Protein AF-A0A6M3GUK1-F1 (afdb_monomer_lite)

Sequence (119 aa):
MPFGQVPVLEIDGKKMHQSTAICRYLAKQYGLLGKDDWENLEIDAAVDTIHDLRTKIASYAYESHAEAKEAKYEPLVKETIPYYLERLDAQVKRNGGYLVGGKLTWADLVFVALLDYLN

Foldseek 3Di:
DVPPDDDWDADPNDIDHDPVVVLVVVLVVVVQADPDPVLNVQLVVLQVLLVVLVVLLCVLVPDPDPVVNVVSPCCNVPPRVCVSVVVQVVCCVVLCNDNTDVDHHSSRVSNVVCPVVSD

Organism: NCBI:txid51522

Secondary structure (DSSP, 8-state):
-GGG-S-EEEETTEEEE-HHHHHHHHHHHTT-S-SSHHHHHHHHHHHHHHHHHHHHHHHHHT--SHHHHHHHHHHIIIIIHHHHHHHHHHHHHHTTTSSSTTS--HHHHHHHHHHHHH-

pLDDT: mean 96.67, std 4.27, range [65.5, 98.88]

Radius of gyration: 16.38 Å; chains: 1; bounding box: 39×30×41 Å

Structure (mmCIF, N/CA/C/O backbone):
data_AF-A0A6M3GUK1-F1
#
_entry.id   AF-A0A6M3GUK1-F1
#
loop_
_atom_site.group_PDB
_atom_site.id
_atom_site.type_symbol
_atom_site.label_atom_id
_atom_site.label_alt_id
_atom_site.label_comp_id
_atom_site.label_asym_id
_atom_site.label_entity_id
_atom_site.label_seq_id
_atom_site.pdbx_PDB_ins_code
_atom_site.Cartn_x
_atom_site.Cartn_y
_atom_site.Cartn_z
_atom_site.occupancy
_atom_site.B_iso_or_equiv
_atom_site.auth_seq_id
_atom_site.auth_comp_id
_atom_site.auth_asym_id
_atom_site.auth_atom_id
_atom_site.pdbx_PDB_model_num
ATOM 1 N N . MET A 1 1 ? -16.455 -18.659 -9.741 1.00 80.81 1 MET A N 1
ATOM 2 C CA . MET A 1 1 ? -15.297 -17.766 -9.556 1.00 80.81 1 MET A CA 1
ATOM 3 C C . MET A 1 1 ? -15.702 -16.406 -10.101 1.00 80.81 1 MET A C 1
ATOM 5 O O . MET A 1 1 ? -15.847 -16.306 -11.316 1.00 80.81 1 MET A O 1
ATOM 9 N N . PRO A 1 2 ? -16.039 -15.422 -9.249 1.00 86.19 2 PRO A N 1
ATOM 10 C CA . PRO A 1 2 ? -16.398 -14.087 -9.725 1.00 86.19 2 PRO A CA 1
ATOM 11 C C . PRO A 1 2 ? -15.303 -13.549 -10.656 1.00 86.19 2 PRO A C 1
ATOM 13 O O . PRO A 1 2 ? -14.124 -13.670 -10.335 1.00 86.19 2 PRO A O 1
ATOM 16 N N . PHE A 1 3 ? -15.688 -13.034 -11.826 1.00 93.38 3 PHE A N 1
ATOM 17 C CA . PHE A 1 3 ? -14.780 -12.466 -12.837 1.00 93.38 3 PHE A CA 1
ATOM 18 C C . PHE A 1 3 ? -13.657 -13.394 -13.351 1.00 93.38 3 PHE A C 1
ATOM 20 O O . PHE A 1 3 ? -12.746 -12.925 -14.023 1.00 93.38 3 PHE A O 1
ATOM 27 N N . GLY A 1 4 ? -13.706 -14.704 -13.072 1.00 95.56 4 GLY A N 1
ATOM 28 C CA . GLY A 1 4 ? -12.671 -15.651 -13.515 1.00 95.56 4 GLY A CA 1
ATOM 29 C C . GLY A 1 4 ? -11.285 -15.402 -12.906 1.00 95.56 4 GLY A C 1
ATOM 30 O O . GLY A 1 4 ? -10.289 -15.836 -13.475 1.00 95.56 4 GLY A O 1
ATOM 31 N N . GLN A 1 5 ? -11.216 -14.698 -11.772 1.00 96.44 5 GLN A N 1
ATOM 32 C CA . GLN A 1 5 ? -9.971 -14.329 -11.099 1.00 96.44 5 GLN A CA 1
ATOM 33 C C . GLN A 1 5 ? -9.938 -14.824 -9.649 1.00 96.44 5 GLN A C 1
ATOM 35 O O . GLN A 1 5 ? -10.969 -15.095 -9.028 1.00 96.44 5 GLN A O 1
ATOM 40 N N . VAL A 1 6 ? -8.722 -14.909 -9.112 1.00 96.06 6 VAL A N 1
ATOM 41 C CA . VAL A 1 6 ? -8.424 -15.140 -7.693 1.00 96.06 6 VAL A CA 1
ATOM 42 C C . VAL A 1 6 ? -7.745 -13.895 -7.102 1.00 96.06 6 VAL A C 1
ATOM 44 O O . VAL A 1 6 ? -7.137 -13.137 -7.860 1.00 96.06 6 VAL A O 1
ATOM 47 N N . PRO A 1 7 ? -7.827 -13.663 -5.776 1.00 96.81 7 PRO A N 1
ATOM 48 C CA . PRO A 1 7 ? -8.453 -14.508 -4.751 1.00 96.81 7 PRO A CA 1
ATOM 49 C C . PRO A 1 7 ? -9.985 -14.403 -4.691 1.00 96.81 7 PRO A C 1
ATOM 51 O O . PRO A 1 7 ? -10.582 -13.394 -5.069 1.00 96.81 7 PRO A O 1
ATOM 54 N N . VAL A 1 8 ? -10.603 -15.461 -4.156 1.00 97.81 8 VAL A N 1
ATOM 55 C CA . VAL A 1 8 ? -12.019 -15.507 -3.768 1.00 97.81 8 VAL A CA 1
ATOM 56 C C . VAL A 1 8 ? -12.094 -15.960 -2.314 1.00 97.81 8 VAL A C 1
ATOM 58 O O . VAL A 1 8 ? -11.585 -17.026 -1.981 1.00 97.81 8 VAL A O 1
ATOM 61 N N . LEU A 1 9 ? -12.735 -15.161 -1.465 1.00 97.88 9 LEU A N 1
ATOM 62 C CA . LEU A 1 9 ? -13.075 -15.526 -0.092 1.00 97.88 9 LEU A CA 1
ATOM 63 C C . LEU A 1 9 ? -14.508 -16.065 -0.063 1.00 97.88 9 LEU A C 1
ATOM 65 O O . LEU A 1 9 ? -15.404 -15.454 -0.645 1.00 97.88 9 LEU A O 1
ATOM 69 N N . GLU A 1 10 ? -14.731 -17.183 0.623 1.00 97.25 10 GLU A N 1
ATOM 70 C CA . GLU A 1 10 ? -16.060 -17.754 0.848 1.00 97.25 10 GLU A CA 1
ATOM 71 C C . GLU A 1 10 ? -16.328 -17.872 2.352 1.00 97.25 10 GLU A C 1
ATOM 73 O O . GLU A 1 10 ? -15.569 -18.525 3.063 1.00 97.25 10 GLU A O 1
ATOM 78 N N . ILE A 1 11 ? -17.394 -17.224 2.830 1.00 96.56 11 ILE A N 1
ATOM 79 C CA . ILE A 1 11 ? -17.862 -17.285 4.223 1.00 96.56 11 ILE A CA 1
ATOM 80 C C . ILE A 1 11 ? -19.345 -17.652 4.185 1.00 96.56 11 ILE A C 1
ATOM 82 O O . ILE A 1 11 ? -20.134 -16.949 3.551 1.00 96.56 11 ILE A O 1
ATOM 86 N N . ASP A 1 12 ? -19.720 -18.762 4.823 1.00 96.38 12 ASP A N 1
ATOM 87 C CA . ASP A 1 12 ? -21.103 -19.263 4.890 1.00 96.38 12 ASP A CA 1
ATOM 88 C C . ASP A 1 12 ? -21.794 -19.349 3.515 1.00 96.38 12 ASP A C 1
ATOM 90 O O . ASP A 1 12 ? -22.937 -18.929 3.326 1.00 96.38 12 ASP A O 1
ATOM 94 N N . GLY A 1 13 ? -21.062 -19.831 2.505 1.00 95.88 13 GLY A N 1
ATOM 95 C CA . GLY A 1 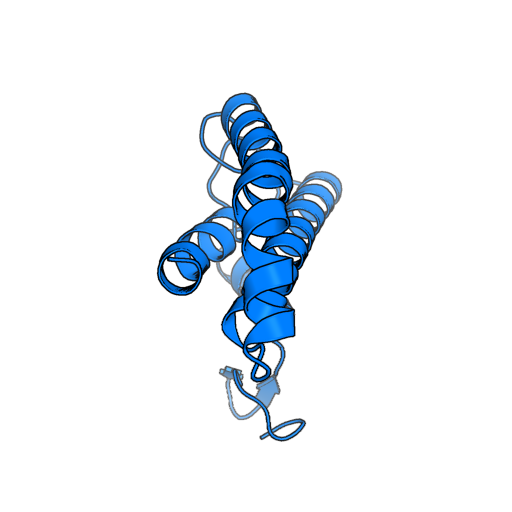13 ? -21.544 -19.954 1.125 1.00 95.88 13 GLY A CA 1
ATOM 96 C C . GLY A 1 13 ? -21.611 -18.638 0.335 1.00 95.88 13 GLY A C 1
ATOM 97 O O . GLY A 1 13 ? -21.902 -18.656 -0.864 1.00 95.88 13 GLY A O 1
ATOM 98 N N . LYS A 1 14 ? -21.321 -17.483 0.953 1.00 94.69 14 LYS A N 1
ATOM 99 C CA . LYS A 1 14 ? -21.227 -16.185 0.267 1.00 94.69 14 LYS A CA 1
ATOM 100 C C . LYS A 1 14 ? -19.809 -15.965 -0.240 1.00 94.69 14 LYS A C 1
ATOM 102 O O . LYS A 1 14 ? -18.856 -15.997 0.533 1.00 94.69 14 LYS A O 1
ATOM 107 N N . LYS A 1 15 ? -19.679 -15.690 -1.538 1.00 95.94 15 LYS A N 1
ATOM 108 C CA . LYS A 1 15 ? -18.392 -15.470 -2.213 1.00 95.94 15 LYS A CA 1
ATOM 109 C C . LYS A 1 15 ? -18.116 -13.983 -2.411 1.00 95.94 15 LYS A C 1
ATOM 111 O O . LYS A 1 15 ? -18.987 -13.257 -2.883 1.00 95.94 15 LYS A O 1
ATOM 116 N N . MET A 1 16 ? -16.889 -13.561 -2.124 1.00 96.94 16 MET A N 1
ATOM 117 C CA . MET A 1 16 ? -16.365 -12.220 -2.386 1.00 96.94 16 MET A CA 1
ATOM 118 C C . MET A 1 16 ? -15.023 -12.304 -3.120 1.00 96.94 16 MET A C 1
ATOM 120 O O . MET A 1 16 ? -14.290 -13.274 -2.952 1.00 96.94 16 MET A O 1
ATOM 124 N N . HIS A 1 17 ? -14.703 -11.307 -3.943 1.00 96.88 17 HIS A N 1
ATOM 125 C CA . HIS A 1 17 ? -13.456 -11.220 -4.715 1.00 96.88 17 HIS A CA 1
ATOM 126 C C . HIS A 1 17 ? -12.769 -9.859 -4.491 1.00 96.88 17 HIS A C 1
ATOM 128 O O . HIS A 1 17 ? -13.308 -9.019 -3.775 1.00 96.88 17 HIS A O 1
ATOM 134 N N . GLN A 1 18 ? -11.610 -9.645 -5.128 1.00 97.75 18 GLN A N 1
ATOM 135 C CA . GLN A 1 18 ? -10.672 -8.527 -4.909 1.00 97.75 18 GLN A CA 1
ATOM 136 C C . GLN A 1 18 ? -9.914 -8.624 -3.583 1.00 97.75 18 GLN A C 1
ATOM 138 O O . GLN A 1 18 ? -10.480 -8.437 -2.507 1.00 97.75 18 GLN A O 1
ATOM 143 N N . SER A 1 19 ? -8.601 -8.861 -3.671 1.00 97.69 19 SER A N 1
ATOM 144 C CA . SER A 1 19 ? -7.710 -9.009 -2.513 1.00 97.69 19 SER A CA 1
ATOM 145 C C . SER A 1 19 ? -7.832 -7.841 -1.536 1.00 97.69 19 SER A C 1
ATOM 147 O O . SER A 1 19 ? -8.052 -8.066 -0.354 1.00 97.69 19 SER A O 1
ATOM 149 N N . THR A 1 20 ? -7.779 -6.600 -2.020 1.00 98.25 20 THR A N 1
ATOM 150 C CA . THR A 1 20 ? -7.811 -5.394 -1.178 1.00 98.25 20 THR A CA 1
ATOM 151 C C . THR A 1 20 ? -9.140 -5.245 -0.435 1.00 98.25 20 THR A C 1
ATOM 153 O O . THR A 1 20 ? -9.157 -4.945 0.757 1.00 98.25 20 THR A O 1
ATOM 156 N N . ALA A 1 21 ? -10.266 -5.513 -1.107 1.00 98.25 21 ALA A N 1
ATOM 157 C CA . ALA A 1 21 ? -11.587 -5.463 -0.480 1.00 98.25 21 ALA A CA 1
ATOM 158 C C . ALA A 1 21 ? -11.743 -6.550 0.593 1.00 98.25 21 ALA A C 1
ATOM 160 O O . ALA A 1 21 ? -12.238 -6.277 1.687 1.00 98.25 21 ALA A O 1
ATOM 161 N N . ILE A 1 22 ? -11.269 -7.764 0.296 1.00 98.56 22 ILE A N 1
ATOM 162 C CA . ILE A 1 22 ? -11.232 -8.882 1.241 1.00 98.56 22 ILE A CA 1
ATOM 163 C C . ILE A 1 22 ? -10.369 -8.531 2.461 1.00 98.56 22 ILE A C 1
ATOM 165 O O . ILE A 1 22 ? -10.836 -8.667 3.590 1.00 98.56 22 ILE A O 1
ATOM 169 N N . CYS A 1 23 ? -9.146 -8.035 2.254 1.00 98.56 23 CYS A N 1
ATOM 170 C CA . CYS A 1 23 ? -8.236 -7.648 3.331 1.00 98.56 23 CYS A CA 1
ATOM 171 C C . CYS A 1 23 ? -8.850 -6.569 4.228 1.00 98.56 23 CYS A C 1
ATOM 173 O O . CYS A 1 23 ? -8.861 -6.742 5.444 1.00 98.56 23 CYS A O 1
ATOM 175 N N . ARG A 1 24 ? -9.442 -5.513 3.655 1.00 98.62 24 ARG A N 1
ATOM 176 C CA . ARG A 1 24 ? -10.121 -4.456 4.422 1.00 98.62 24 ARG A CA 1
ATOM 177 C C . ARG A 1 24 ? -11.317 -4.987 5.218 1.00 98.62 24 ARG A C 1
ATOM 179 O O . ARG A 1 24 ? -11.512 -4.611 6.373 1.00 98.62 24 ARG A O 1
ATOM 186 N N . TYR A 1 25 ? -12.116 -5.880 4.631 1.00 98.50 25 TYR A N 1
ATOM 187 C CA . TYR A 1 25 ? -13.225 -6.522 5.339 1.00 98.50 25 TYR A CA 1
ATOM 188 C C . TYR A 1 25 ? -12.731 -7.326 6.550 1.00 98.50 25 TYR A C 1
ATOM 190 O O . TYR A 1 25 ? -13.247 -7.146 7.654 1.00 98.50 25 TYR A O 1
ATOM 198 N N . LEU A 1 26 ? -11.709 -8.168 6.363 1.00 98.56 26 LEU A N 1
ATOM 199 C CA . LEU A 1 26 ? -11.121 -8.964 7.442 1.00 98.56 26 LEU A CA 1
ATOM 200 C C . LEU A 1 26 ? -10.434 -8.079 8.488 1.00 98.56 26 LEU A C 1
ATOM 202 O O . LEU A 1 26 ? -10.550 -8.347 9.680 1.00 98.56 26 LEU A O 1
ATOM 206 N N . ALA A 1 27 ? -9.810 -6.974 8.076 1.00 98.62 27 ALA A N 1
ATOM 207 C CA . ALA A 1 27 ? -9.224 -6.000 8.990 1.00 98.62 27 ALA A CA 1
ATOM 208 C C . ALA A 1 27 ? -10.260 -5.461 9.981 1.00 98.62 27 ALA A C 1
ATOM 210 O O . ALA A 1 27 ? -9.986 -5.368 11.177 1.00 98.62 27 ALA A O 1
ATOM 211 N N . LYS A 1 28 ? -11.481 -5.186 9.502 1.00 98.31 28 LYS A N 1
ATOM 212 C CA . LYS A 1 28 ? -12.606 -4.806 10.362 1.00 98.31 28 LYS A CA 1
ATOM 213 C C . LYS A 1 28 ? -12.994 -5.917 11.338 1.00 98.31 28 LYS A C 1
ATOM 215 O O . LYS A 1 28 ? -13.292 -5.616 12.488 1.00 98.31 28 LYS A O 1
ATOM 220 N N . GLN A 1 29 ? -12.995 -7.178 10.899 1.00 98.19 29 GLN A N 1
ATOM 221 C CA . GLN A 1 29 ? -13.366 -8.313 11.757 1.00 98.19 29 GLN A CA 1
ATOM 222 C C . GLN A 1 29 ? -12.335 -8.582 12.863 1.00 98.19 29 GLN A C 1
ATOM 224 O O . GLN A 1 29 ? -12.707 -9.040 13.939 1.00 98.19 29 GLN A O 1
ATOM 229 N N . TYR A 1 30 ? -11.059 -8.279 12.613 1.00 98.06 30 TYR A N 1
ATOM 230 C CA . TYR A 1 30 ? -9.951 -8.614 13.514 1.00 98.06 30 TYR A CA 1
ATOM 231 C C . TYR A 1 30 ? -9.293 -7.404 14.192 1.00 98.06 30 TYR A C 1
ATOM 233 O O . TYR A 1 30 ? -8.226 -7.540 14.782 1.00 98.06 30 TYR A O 1
ATOM 241 N N . GLY A 1 31 ? -9.914 -6.221 14.137 1.00 98.06 31 GLY A N 1
ATOM 242 C CA . GLY A 1 31 ? -9.430 -5.040 14.861 1.00 98.06 31 GLY A CA 1
ATOM 243 C C . GLY A 1 31 ? -8.141 -4.426 14.299 1.00 98.06 31 GLY A C 1
ATOM 244 O O . GLY A 1 31 ? -7.389 -3.806 15.044 1.00 98.06 31 GLY A O 1
ATOM 245 N N . LEU A 1 32 ? -7.895 -4.572 12.995 1.00 98.75 32 LEU A N 1
ATOM 246 C CA . LEU A 1 32 ? -6.707 -4.060 12.289 1.00 98.75 32 LEU A CA 1
ATOM 247 C C . LEU A 1 32 ? -6.980 -2.756 11.517 1.00 98.75 32 LEU A C 1
ATOM 249 O O . LEU A 1 32 ? -6.266 -2.420 10.570 1.00 98.75 32 LEU A O 1
ATOM 253 N N . LEU A 1 33 ? -8.045 -2.050 11.895 1.00 98.56 33 LEU A N 1
ATOM 254 C CA . LEU A 1 33 ? -8.400 -0.730 11.381 1.00 98.56 33 LEU A CA 1
ATOM 255 C C . LEU A 1 33 ? -7.787 0.397 12.231 1.00 98.56 33 LEU A C 1
ATOM 257 O O . LEU A 1 33 ? -7.317 0.191 13.359 1.00 98.56 33 LEU A O 1
ATOM 261 N N . GLY A 1 34 ? -7.833 1.608 11.684 1.00 98.06 34 GLY A N 1
ATOM 262 C CA . GLY A 1 34 ? -7.527 2.847 12.387 1.00 98.06 34 GLY A CA 1
ATOM 263 C C . GLY A 1 34 ? -8.508 3.114 13.529 1.00 98.06 34 GLY A C 1
ATOM 264 O O . GLY A 1 34 ? -9.545 2.457 13.656 1.00 98.06 34 GLY A O 1
ATOM 265 N N . LYS A 1 35 ? -8.163 4.052 14.410 1.00 97.69 35 LYS A N 1
ATOM 266 C CA . LYS A 1 35 ? -9.022 4.440 15.542 1.00 97.69 35 LYS A CA 1
ATOM 267 C C . LYS A 1 35 ? -10.247 5.257 15.116 1.00 97.69 35 LYS A C 1
ATOM 269 O O . LYS A 1 35 ? -11.227 5.301 15.852 1.00 97.69 35 LYS A O 1
ATOM 274 N N . ASP A 1 36 ? -10.174 5.904 13.957 1.00 98.38 36 ASP A N 1
ATOM 275 C CA . ASP A 1 36 ? -11.205 6.767 13.393 1.00 98.38 36 ASP A CA 1
ATOM 276 C C . ASP A 1 36 ? -11.194 6.698 11.855 1.00 98.38 36 ASP A C 1
ATOM 278 O O . ASP A 1 36 ? -10.375 6.006 11.241 1.00 98.38 36 ASP A O 1
ATOM 282 N N . ASP A 1 37 ? -12.146 7.389 11.228 1.00 98.56 37 ASP A N 1
ATOM 283 C CA . ASP A 1 37 ? -12.293 7.412 9.771 1.00 98.56 37 ASP A CA 1
ATOM 284 C C . ASP A 1 37 ? -11.083 8.037 9.065 1.00 98.56 37 ASP A C 1
ATOM 286 O O . ASP A 1 37 ? -10.783 7.671 7.929 1.00 98.56 37 ASP A O 1
ATOM 290 N N . TRP A 1 38 ? -10.362 8.942 9.733 1.00 98.56 38 TRP A N 1
ATOM 291 C CA . TRP A 1 38 ? -9.183 9.578 9.158 1.00 98.56 38 TRP A CA 1
ATOM 292 C C . TRP A 1 38 ? -7.993 8.619 9.125 1.00 98.56 38 TRP A C 1
ATOM 294 O O . TRP A 1 38 ? -7.375 8.456 8.078 1.00 98.56 38 TRP A O 1
ATOM 304 N N . GLU A 1 39 ? -7.722 7.902 10.217 1.00 98.56 39 GLU A N 1
ATOM 305 C CA . GLU A 1 39 ? -6.706 6.845 10.204 1.00 98.56 39 GLU A CA 1
ATOM 306 C C . GLU A 1 39 ? -7.073 5.731 9.212 1.00 98.56 39 GLU A C 1
ATOM 308 O O . GLU A 1 39 ? -6.194 5.194 8.545 1.00 98.56 39 GLU A O 1
ATOM 313 N N . ASN A 1 40 ? -8.358 5.395 9.050 1.00 98.75 40 ASN A N 1
ATOM 314 C CA . ASN A 1 40 ? -8.778 4.441 8.016 1.00 98.75 40 ASN A CA 1
ATOM 315 C C . ASN A 1 40 ? -8.487 4.945 6.596 1.00 98.75 40 ASN A C 1
ATOM 317 O O . ASN A 1 40 ? -8.020 4.163 5.769 1.0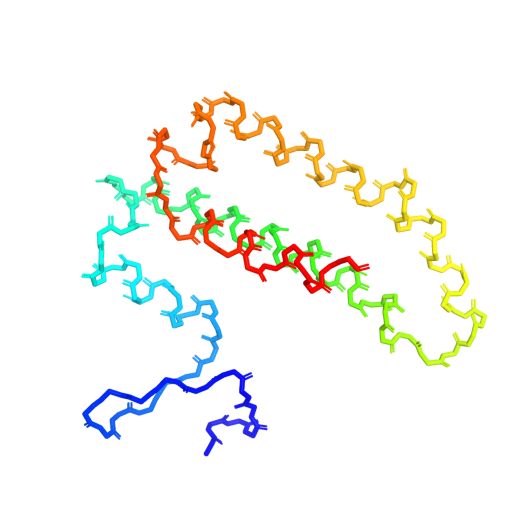0 98.75 40 ASN A O 1
ATOM 321 N N . LEU A 1 41 ? -8.699 6.237 6.329 1.00 98.81 41 LEU A N 1
ATOM 322 C CA . LEU A 1 41 ? -8.331 6.863 5.059 1.00 98.81 41 LEU A CA 1
ATOM 323 C C . LEU A 1 41 ? -6.813 6.820 4.825 1.00 98.81 41 LEU A C 1
ATOM 325 O O . LEU A 1 41 ? -6.371 6.515 3.720 1.00 98.81 41 LEU A O 1
ATOM 329 N N . GLU A 1 42 ? -6.008 7.091 5.852 1.00 98.62 42 GLU A N 1
ATOM 330 C CA . GLU A 1 42 ? -4.546 7.004 5.761 1.00 98.62 42 GLU A CA 1
ATOM 331 C C . GLU A 1 42 ? -4.070 5.568 5.494 1.00 98.62 42 GLU A C 1
ATOM 333 O O . GLU A 1 42 ? -3.151 5.359 4.699 1.00 98.62 42 GLU A O 1
ATOM 338 N N . ILE A 1 43 ? -4.712 4.571 6.113 1.00 98.88 43 ILE A N 1
ATOM 339 C CA . ILE A 1 43 ? -4.431 3.149 5.872 1.00 98.88 43 ILE A CA 1
ATOM 340 C C . ILE A 1 43 ? -4.779 2.774 4.427 1.00 98.88 43 ILE A C 1
ATOM 342 O O . ILE A 1 43 ? -3.973 2.130 3.754 1.00 98.88 43 ILE A O 1
ATOM 346 N N . ASP A 1 44 ? -5.946 3.197 3.936 1.00 98.81 44 ASP A N 1
ATOM 347 C CA . ASP A 1 44 ? -6.366 2.976 2.550 1.00 98.81 44 ASP A CA 1
ATOM 348 C C . ASP A 1 44 ? -5.372 3.597 1.560 1.00 98.81 44 ASP A C 1
ATOM 350 O O . ASP A 1 44 ? -4.911 2.920 0.640 1.00 98.81 44 ASP A O 1
ATOM 354 N N . ALA A 1 45 ? -4.959 4.844 1.799 1.00 98.75 45 ALA A N 1
ATOM 355 C CA . ALA A 1 45 ? -3.979 5.533 0.967 1.00 98.75 45 ALA A CA 1
ATOM 356 C C . ALA A 1 45 ? -2.609 4.828 0.962 1.00 98.75 45 ALA A C 1
ATOM 358 O O . ALA A 1 45 ? -1.966 4.733 -0.088 1.00 98.75 45 ALA A O 1
ATOM 359 N N . ALA A 1 46 ? -2.162 4.304 2.109 1.00 98.62 46 ALA A N 1
ATOM 360 C CA . ALA A 1 46 ? -0.922 3.537 2.196 1.00 98.62 46 ALA A CA 1
ATOM 361 C C . ALA A 1 46 ? -1.001 2.248 1.362 1.00 98.62 46 ALA A C 1
ATOM 363 O O . ALA A 1 46 ? -0.086 1.954 0.592 1.00 98.62 46 ALA A O 1
ATOM 364 N N . VAL A 1 47 ? -2.108 1.506 1.460 1.00 98.69 47 VAL A N 1
ATOM 365 C CA . VAL A 1 47 ? -2.330 0.276 0.684 1.00 98.69 47 VAL A CA 1
ATOM 366 C C . VAL A 1 47 ? -2.391 0.549 -0.816 1.00 98.69 47 VAL A C 1
ATOM 368 O O . VAL A 1 47 ? -1.743 -0.160 -1.588 1.00 98.69 47 VAL A O 1
ATOM 371 N N . ASP A 1 48 ? -3.111 1.585 -1.238 1.00 98.75 48 ASP A N 1
ATOM 372 C CA . ASP A 1 48 ? -3.201 1.945 -2.654 1.00 98.75 48 ASP A CA 1
ATOM 373 C C . ASP A 1 48 ? -1.830 2.380 -3.200 1.00 98.75 48 ASP A C 1
ATOM 375 O O . ASP A 1 48 ? -1.421 1.938 -4.273 1.00 98.75 48 ASP A O 1
ATOM 379 N N . THR A 1 49 ? -1.040 3.116 -2.410 1.00 98.56 49 THR A N 1
ATOM 380 C CA . THR A 1 49 ? 0.348 3.471 -2.760 1.00 98.56 49 THR A CA 1
ATOM 381 C C . THR A 1 49 ? 1.246 2.234 -2.909 1.00 98.56 49 THR A C 1
ATOM 383 O O . THR A 1 49 ? 2.077 2.164 -3.820 1.00 98.56 49 THR A O 1
ATOM 386 N N . ILE A 1 50 ? 1.082 1.226 -2.047 1.00 98.06 50 ILE A N 1
ATOM 387 C CA . ILE A 1 50 ? 1.794 -0.057 -2.165 1.00 98.06 50 ILE A CA 1
ATOM 388 C C . ILE A 1 50 ? 1.367 -0.790 -3.445 1.00 98.06 50 ILE A C 1
ATOM 390 O O . ILE A 1 50 ? 2.206 -1.358 -4.150 1.00 98.06 50 ILE A O 1
ATOM 394 N N . HIS A 1 51 ? 0.079 -0.759 -3.792 1.00 98.12 51 HIS A N 1
ATOM 395 C CA . HIS A 1 51 ? -0.420 -1.344 -5.034 1.00 98.12 51 HIS A CA 1
ATOM 396 C C . HIS A 1 51 ? 0.070 -0.613 -6.288 1.00 98.12 51 HIS A C 1
ATOM 398 O O . HIS A 1 51 ? 0.327 -1.284 -7.294 1.00 98.12 51 HIS A O 1
ATOM 404 N N . ASP A 1 52 ? 0.268 0.703 -6.236 1.00 98.44 52 ASP A N 1
ATOM 405 C CA . ASP A 1 52 ? 0.899 1.471 -7.312 1.00 98.44 52 ASP A CA 1
ATOM 406 C C . ASP A 1 52 ? 2.336 1.005 -7.553 1.00 98.44 52 ASP A C 1
ATOM 408 O O . ASP A 1 52 ? 2.698 0.674 -8.688 1.00 98.44 52 ASP A O 1
ATOM 412 N N . LEU A 1 53 ? 3.142 0.896 -6.488 1.00 97.50 53 LEU A N 1
ATOM 413 C CA . LEU A 1 53 ? 4.501 0.355 -6.577 1.00 97.50 53 LEU A CA 1
ATOM 414 C C . LEU A 1 53 ? 4.490 -1.070 -7.148 1.00 97.50 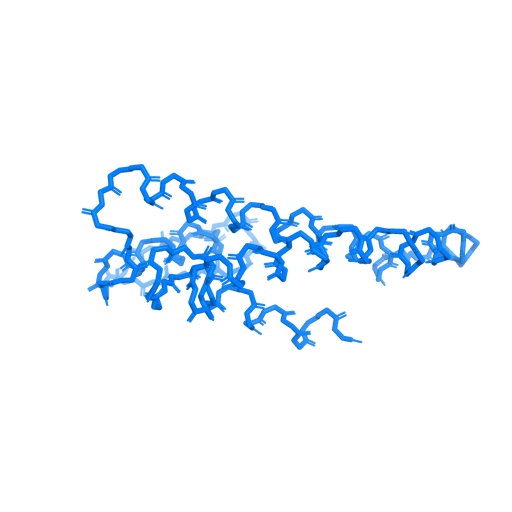53 LEU A C 1
ATOM 416 O O . LEU A 1 53 ? 5.186 -1.356 -8.126 1.00 97.50 53 LEU A O 1
ATOM 420 N N . ARG A 1 54 ? 3.650 -1.952 -6.593 1.00 97.38 54 ARG A N 1
ATOM 421 C CA . ARG A 1 54 ? 3.494 -3.337 -7.061 1.00 97.38 54 ARG A CA 1
ATOM 422 C C . ARG A 1 54 ? 3.133 -3.394 -8.545 1.00 97.38 54 ARG A C 1
ATOM 424 O O . ARG A 1 54 ? 3.654 -4.233 -9.270 1.00 97.38 54 ARG A O 1
ATOM 431 N N . THR A 1 55 ? 2.261 -2.507 -9.018 1.00 97.25 55 THR A N 1
ATOM 432 C CA . THR A 1 55 ? 1.852 -2.461 -10.430 1.00 97.25 55 THR A CA 1
ATOM 433 C C . THR A 1 55 ? 3.004 -2.031 -11.339 1.00 97.25 55 THR A C 1
ATOM 435 O O . THR A 1 55 ? 3.175 -2.609 -12.413 1.00 97.25 55 THR A O 1
ATOM 438 N N . LYS A 1 56 ? 3.848 -1.087 -10.903 1.00 96.88 56 LYS A N 1
ATOM 439 C CA . LYS A 1 56 ? 5.059 -0.691 -11.642 1.00 96.88 56 LYS A CA 1
ATOM 440 C C . LYS A 1 56 ? 6.069 -1.836 -11.728 1.00 96.88 56 LYS A C 1
ATOM 442 O O . LYS A 1 56 ? 6.558 -2.115 -12.822 1.00 96.88 56 LYS A O 1
ATOM 447 N N . ILE A 1 57 ? 6.296 -2.555 -10.629 1.00 96.75 57 ILE A N 1
ATOM 448 C CA . ILE A 1 57 ? 7.167 -3.742 -10.605 1.00 96.75 57 ILE A CA 1
ATOM 449 C C . ILE A 1 57 ? 6.605 -4.842 -11.518 1.00 96.75 57 ILE A C 1
ATOM 451 O O . ILE A 1 57 ? 7.314 -5.354 -12.384 1.00 96.75 57 ILE A O 1
ATOM 455 N N . ALA A 1 58 ? 5.306 -5.134 -11.419 1.00 96.06 58 ALA A N 1
ATOM 456 C CA . ALA A 1 58 ? 4.630 -6.109 -12.272 1.00 96.06 58 ALA A CA 1
ATOM 457 C C . ALA A 1 58 ? 4.721 -5.753 -13.770 1.00 96.06 58 ALA A C 1
ATOM 459 O O . ALA A 1 58 ? 4.873 -6.646 -14.602 1.00 96.06 58 ALA A O 1
ATOM 460 N N . SER A 1 59 ? 4.679 -4.462 -14.124 1.00 96.50 59 SER A N 1
ATOM 461 C CA . SER A 1 59 ? 4.792 -4.002 -15.519 1.00 96.50 59 SER A CA 1
ATOM 462 C C . SER A 1 59 ? 6.145 -4.317 -16.167 1.00 96.50 59 SER A C 1
ATOM 464 O O . SER A 1 59 ? 6.229 -4.413 -17.394 1.00 96.50 59 SER A O 1
ATOM 466 N N . TYR A 1 60 ? 7.193 -4.463 -15.352 1.00 96.62 60 TYR A N 1
ATOM 467 C CA . TYR A 1 60 ? 8.504 -4.952 -15.765 1.00 96.62 60 TYR A CA 1
ATOM 468 C C . TYR A 1 60 ? 8.550 -6.481 -15.705 1.00 96.62 60 TYR A C 1
ATOM 470 O O . TYR A 1 60 ? 8.912 -7.127 -16.687 1.00 96.62 60 TYR A O 1
ATOM 478 N N . ALA A 1 61 ? 8.134 -7.077 -14.582 1.00 95.25 61 ALA A N 1
ATOM 479 C CA . ALA A 1 61 ? 8.237 -8.516 -14.353 1.00 95.25 61 ALA A CA 1
ATOM 480 C C . ALA A 1 61 ? 7.508 -9.340 -15.429 1.00 95.25 61 ALA A C 1
ATOM 482 O O . ALA A 1 61 ? 8.070 -10.313 -15.939 1.00 95.25 61 ALA A O 1
ATOM 483 N N . TYR A 1 62 ? 6.310 -8.901 -15.826 1.00 96.06 62 TYR A N 1
ATOM 484 C CA . TYR A 1 62 ? 5.476 -9.547 -16.843 1.00 96.06 62 TYR A CA 1
ATOM 485 C C . TYR A 1 62 ? 5.637 -8.969 -18.253 1.00 96.06 62 TYR A C 1
ATOM 487 O O . TYR A 1 62 ? 4.871 -9.333 -19.146 1.00 96.06 62 TYR A O 1
ATOM 495 N N . GLU A 1 63 ? 6.612 -8.087 -18.488 1.00 97.38 63 GLU A N 1
ATOM 496 C CA . GLU A 1 63 ? 6.948 -7.703 -19.858 1.00 97.38 63 GLU A CA 1
ATOM 497 C C . GLU A 1 63 ? 7.527 -8.912 -20.601 1.00 97.38 63 GLU A C 1
ATOM 499 O O . GLU A 1 63 ? 8.427 -9.598 -20.102 1.00 97.38 63 GLU A O 1
ATOM 504 N N . SER A 1 64 ? 6.988 -9.165 -21.793 1.00 97.62 64 SER A N 1
ATOM 505 C CA . SER A 1 64 ? 7.336 -10.315 -22.634 1.00 97.62 64 SER A CA 1
ATOM 506 C C . SER A 1 64 ? 8.315 -9.949 -23.748 1.00 97.62 64 SER A C 1
ATOM 508 O O . SER A 1 64 ? 9.074 -10.806 -24.196 1.00 97.62 64 SER A O 1
ATOM 510 N N . HIS A 1 65 ? 8.353 -8.681 -24.164 1.00 97.75 65 HIS A N 1
ATOM 511 C CA . HIS A 1 65 ? 9.287 -8.199 -25.175 1.00 97.75 65 HIS A CA 1
ATOM 512 C C . HIS A 1 65 ? 10.611 -7.821 -24.515 1.00 97.75 65 HIS A C 1
ATOM 514 O O . HIS A 1 65 ? 10.661 -6.904 -23.696 1.00 97.75 65 HIS A O 1
ATOM 520 N N . ALA A 1 66 ? 11.693 -8.505 -24.893 1.00 96.69 66 ALA A N 1
ATOM 521 C CA . ALA A 1 66 ? 13.004 -8.332 -24.268 1.00 96.69 66 ALA A CA 1
ATOM 522 C C . ALA A 1 66 ? 13.493 -6.872 -24.287 1.00 96.69 66 ALA A C 1
ATOM 524 O O . ALA A 1 66 ? 13.899 -6.355 -23.253 1.00 96.69 66 ALA A O 1
ATOM 525 N N . GLU A 1 67 ? 13.377 -6.182 -25.426 1.00 97.19 67 GLU A N 1
ATOM 526 C CA . GLU A 1 67 ? 13.810 -4.783 -25.564 1.00 97.19 67 GLU A CA 1
ATOM 527 C C . GLU A 1 67 ? 13.017 -3.833 -24.655 1.00 97.19 67 GLU A C 1
ATOM 529 O O . GLU A 1 67 ? 13.593 -2.985 -23.975 1.00 97.19 67 GLU A O 1
ATOM 534 N N . ALA A 1 68 ? 11.691 -4.001 -24.587 1.00 97.12 68 ALA A N 1
ATOM 535 C CA . ALA A 1 68 ? 10.843 -3.195 -23.712 1.00 97.12 68 ALA A CA 1
ATOM 536 C C . ALA A 1 68 ? 11.104 -3.497 -22.230 1.00 97.12 68 ALA A C 1
ATOM 538 O O . ALA A 1 68 ? 11.016 -2.599 -21.393 1.00 97.12 68 ALA A O 1
ATOM 539 N N . LYS A 1 69 ? 11.429 -4.752 -21.897 1.00 97.06 69 LYS A N 1
ATOM 540 C CA . LYS A 1 69 ? 11.768 -5.167 -20.534 1.00 97.06 69 LYS A CA 1
ATOM 541 C C . LYS A 1 69 ? 13.079 -4.535 -20.082 1.00 97.06 69 LYS A C 1
ATOM 543 O O . LYS A 1 69 ? 13.117 -3.949 -19.004 1.00 97.06 69 LYS A O 1
ATOM 548 N N . GLU A 1 70 ? 14.101 -4.587 -20.929 1.00 96.25 70 GLU A N 1
ATOM 549 C CA . GLU A 1 70 ? 15.406 -3.973 -20.675 1.00 96.25 70 GLU A CA 1
ATOM 550 C C . GLU A 1 70 ? 15.277 -2.454 -20.489 1.00 96.25 70 GLU A C 1
ATOM 552 O O . GLU A 1 70 ? 15.751 -1.900 -19.499 1.00 96.25 70 GLU A O 1
ATOM 557 N N . ALA A 1 71 ? 14.524 -1.782 -21.369 1.00 96.88 71 ALA A N 1
ATOM 558 C CA . ALA A 1 71 ? 14.292 -0.339 -21.285 1.00 96.88 71 ALA A CA 1
ATOM 559 C C . ALA A 1 71 ? 13.560 0.099 -19.999 1.00 96.88 71 ALA A C 1
ATOM 561 O O . ALA A 1 71 ? 13.708 1.239 -19.556 1.00 96.88 71 ALA A O 1
ATOM 562 N N . LYS A 1 72 ? 12.767 -0.791 -19.388 1.00 97.25 72 LYS A N 1
ATOM 563 C CA . LYS A 1 72 ? 12.060 -0.540 -18.121 1.00 97.25 72 LYS A CA 1
ATOM 564 C C . LYS A 1 72 ? 12.934 -0.765 -16.889 1.00 97.25 72 LYS A C 1
ATOM 566 O O . LYS A 1 72 ? 12.584 -0.250 -15.828 1.00 97.25 72 LYS A O 1
ATOM 571 N N . TYR A 1 73 ? 14.019 -1.532 -17.002 1.00 96.56 73 TYR A N 1
ATOM 572 C CA . TYR A 1 73 ? 14.789 -1.970 -15.842 1.00 96.56 7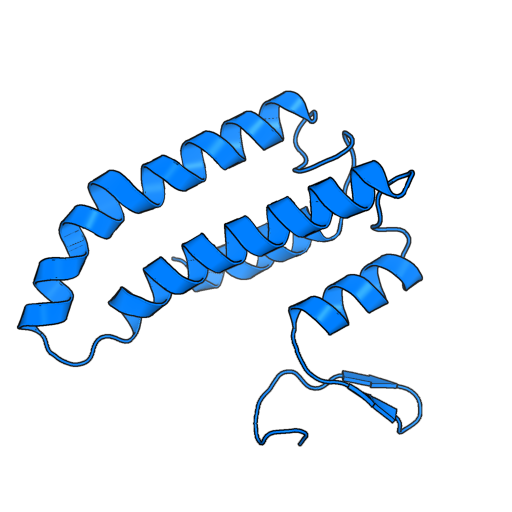3 TYR A CA 1
ATOM 573 C C . TYR A 1 73 ? 15.422 -0.788 -15.107 1.00 96.56 73 TYR A C 1
ATOM 575 O O . TYR A 1 73 ? 15.062 -0.537 -13.960 1.00 96.56 73 TYR A O 1
ATOM 583 N N . GLU A 1 74 ? 16.301 -0.017 -15.760 1.00 97.50 74 GLU A N 1
ATOM 584 C CA . GLU A 1 74 ? 17.021 1.066 -15.075 1.00 97.50 74 GLU A CA 1
ATOM 585 C C . GLU A 1 74 ? 16.096 2.096 -14.396 1.00 97.50 74 GLU A C 1
ATOM 587 O O . GLU A 1 74 ? 16.301 2.343 -13.204 1.00 97.50 74 GLU A O 1
ATOM 592 N N . PRO A 1 75 ? 15.052 2.645 -15.054 1.00 97.88 75 PRO A N 1
ATOM 593 C CA . PRO A 1 75 ? 14.134 3.582 -14.399 1.00 97.88 75 PRO A CA 1
ATOM 594 C C . PRO A 1 75 ? 13.365 2.952 -13.229 1.00 97.88 75 PRO A C 1
ATOM 596 O O . PRO A 1 75 ? 13.054 3.620 -12.238 1.00 97.88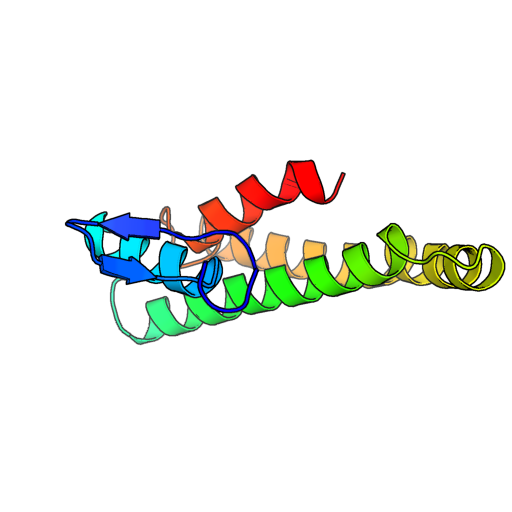 75 PRO A O 1
ATOM 599 N N . LEU A 1 76 ? 13.053 1.654 -13.307 1.00 97.31 76 LEU A N 1
ATOM 600 C CA . LEU A 1 76 ? 12.376 0.955 -12.220 1.00 97.31 76 LEU A CA 1
ATOM 601 C C . LEU A 1 76 ? 13.278 0.845 -10.984 1.00 97.31 76 LEU A C 1
ATOM 603 O O . LEU A 1 76 ? 12.863 1.258 -9.901 1.00 97.31 76 LEU A O 1
ATOM 607 N N . VAL A 1 77 ? 14.495 0.310 -11.132 1.00 96.88 77 VAL A N 1
ATOM 608 C CA . VAL A 1 77 ? 15.393 0.059 -9.987 1.00 96.88 77 VAL A CA 1
ATOM 609 C C . VAL A 1 77 ? 16.104 1.306 -9.469 1.00 96.88 77 VAL A C 1
ATOM 611 O O . VAL A 1 77 ? 16.346 1.386 -8.268 1.00 96.88 77 VAL A O 1
ATOM 614 N N . LYS A 1 78 ? 16.441 2.280 -10.325 1.00 97.75 78 LYS A N 1
ATOM 615 C CA . LYS A 1 78 ? 17.199 3.474 -9.904 1.00 97.75 78 LYS A CA 1
ATOM 616 C C . LYS A 1 78 ? 16.322 4.645 -9.470 1.00 97.75 78 LYS A C 1
ATOM 618 O O . LYS A 1 78 ? 16.790 5.480 -8.704 1.00 97.75 78 LYS A O 1
ATOM 623 N N . GLU A 1 79 ? 15.077 4.716 -9.937 1.00 98.19 79 GLU A N 1
ATOM 624 C CA . GLU A 1 79 ? 14.205 5.867 -9.668 1.00 98.19 79 GLU A CA 1
ATOM 625 C C . GLU A 1 79 ? 12.927 5.445 -8.950 1.00 98.19 79 GLU A C 1
ATOM 627 O O . GLU A 1 79 ? 12.651 5.903 -7.843 1.00 98.19 79 GLU A O 1
ATOM 632 N N . THR A 1 80 ? 12.153 4.539 -9.551 1.00 97.94 80 THR A N 1
ATOM 633 C CA . THR A 1 80 ? 10.809 4.210 -9.064 1.00 97.94 80 THR A CA 1
ATOM 634 C C . THR A 1 80 ? 10.847 3.508 -7.710 1.00 97.94 80 THR A C 1
ATOM 636 O O . THR A 1 80 ? 10.229 3.986 -6.763 1.00 97.94 80 THR A O 1
ATOM 639 N N . ILE A 1 81 ? 11.550 2.380 -7.592 1.00 96.88 81 ILE A N 1
ATOM 640 C CA . ILE A 1 81 ? 11.597 1.618 -6.337 1.00 96.88 81 ILE A CA 1
ATOM 641 C C . ILE A 1 81 ? 12.148 2.489 -5.192 1.00 96.88 81 ILE A C 1
ATOM 643 O O . ILE A 1 81 ? 11.456 2.597 -4.175 1.00 96.88 81 ILE A O 1
ATOM 647 N N . PRO A 1 82 ? 13.295 3.186 -5.346 1.00 98.12 82 PRO A N 1
ATOM 648 C CA . PRO A 1 82 ? 13.793 4.100 -4.320 1.00 98.12 82 PRO A CA 1
ATOM 649 C C . PRO A 1 82 ? 12.786 5.193 -3.948 1.00 98.12 82 PRO A C 1
ATOM 651 O O . PRO A 1 82 ? 12.515 5.386 -2.766 1.00 98.12 82 PRO A O 1
ATOM 654 N N . TYR A 1 83 ? 12.148 5.845 -4.929 1.00 98.38 83 TYR A N 1
ATOM 655 C CA . TYR A 1 83 ? 11.177 6.915 -4.681 1.00 98.38 83 TYR A CA 1
ATOM 656 C C . TYR A 1 83 ? 10.043 6.483 -3.742 1.00 98.38 83 TYR A C 1
ATOM 658 O O . TYR A 1 83 ? 9.673 7.235 -2.831 1.00 98.38 83 TYR A O 1
ATOM 666 N N . TYR A 1 84 ? 9.471 5.299 -3.980 1.00 97.94 84 TYR A N 1
ATOM 667 C CA . TYR A 1 84 ? 8.373 4.776 -3.167 1.00 97.94 84 TYR A CA 1
ATOM 668 C C . TYR A 1 84 ? 8.877 4.280 -1.811 1.00 97.94 84 TYR A C 1
ATOM 670 O O . TYR A 1 84 ? 8.294 4.638 -0.787 1.00 97.94 84 TYR A O 1
ATOM 678 N N . LEU A 1 85 ? 9.958 3.493 -1.783 1.00 96.69 85 LEU A N 1
ATOM 679 C CA . LEU A 1 85 ? 10.466 2.913 -0.539 1.00 96.69 85 LEU A CA 1
ATOM 680 C C . LEU A 1 85 ? 10.993 3.975 0.428 1.00 96.69 85 LEU A C 1
ATOM 682 O O . LEU A 1 85 ? 10.730 3.861 1.617 1.00 96.69 85 LEU A O 1
ATOM 686 N N . GLU A 1 86 ? 11.634 5.044 -0.049 1.00 98.31 86 GLU A N 1
ATOM 687 C CA . GLU A 1 86 ? 12.045 6.169 0.805 1.00 98.31 86 GLU A CA 1
ATOM 688 C C . GLU A 1 86 ? 10.847 6.850 1.483 1.00 98.31 86 GLU A C 1
ATOM 690 O O . GLU A 1 86 ? 10.906 7.225 2.656 1.00 98.31 86 GLU A O 1
ATOM 695 N N . ARG A 1 87 ? 9.730 7.006 0.762 1.00 98.38 87 ARG A N 1
ATOM 696 C CA . ARG A 1 87 ? 8.512 7.642 1.293 1.00 98.38 87 ARG A CA 1
ATOM 697 C C . ARG A 1 87 ? 7.771 6.736 2.265 1.00 98.38 87 ARG A C 1
ATOM 699 O O . ARG A 1 87 ? 7.322 7.223 3.304 1.00 98.38 87 ARG A O 1
ATOM 706 N N . LEU A 1 88 ? 7.677 5.445 1.947 1.00 97.62 88 LEU A N 1
ATOM 707 C CA . LEU A 1 88 ? 7.101 4.434 2.831 1.00 97.62 88 LEU A CA 1
ATOM 708 C C . LEU A 1 88 ? 7.947 4.278 4.102 1.00 97.62 88 LEU A C 1
ATOM 710 O O . LEU A 1 88 ? 7.397 4.299 5.197 1.00 97.62 88 LEU A O 1
ATOM 714 N N . ASP A 1 89 ? 9.276 4.243 3.991 1.00 98.12 89 ASP A N 1
ATOM 715 C CA . ASP A 1 89 ? 10.194 4.217 5.137 1.00 98.12 89 ASP A CA 1
ATOM 716 C C . ASP A 1 89 ? 10.038 5.467 6.018 1.00 98.12 89 ASP A C 1
ATOM 718 O O . ASP A 1 89 ? 9.897 5.369 7.240 1.00 98.12 89 ASP A O 1
ATOM 722 N N . ALA A 1 90 ? 9.963 6.657 5.414 1.00 98.50 90 ALA A N 1
ATOM 723 C CA . ALA A 1 90 ? 9.701 7.885 6.158 1.00 98.50 90 ALA A CA 1
ATOM 724 C C . ALA A 1 90 ? 8.334 7.854 6.866 1.00 98.50 90 ALA A C 1
ATOM 726 O O . ALA A 1 90 ? 8.207 8.356 7.984 1.00 98.50 90 ALA A O 1
ATOM 727 N N . GLN A 1 91 ? 7.309 7.277 6.236 1.00 98.25 91 GLN A N 1
ATOM 728 C CA . GLN A 1 91 ? 5.992 7.091 6.842 1.00 98.25 91 GLN A CA 1
ATOM 729 C C . GLN A 1 91 ? 6.042 6.121 8.028 1.00 98.25 91 GLN A C 1
ATOM 731 O O . GLN A 1 91 ? 5.513 6.458 9.088 1.00 98.25 91 GLN A O 1
ATOM 736 N N . VAL A 1 92 ? 6.735 4.990 7.886 1.00 98.38 92 VAL A N 1
ATOM 737 C CA . VAL A 1 92 ? 6.938 4.000 8.952 1.00 98.38 92 VAL A CA 1
ATOM 738 C C . VAL A 1 92 ? 7.666 4.612 10.151 1.00 98.38 92 VAL A C 1
ATOM 740 O O . VAL A 1 92 ? 7.237 4.459 11.296 1.00 98.38 92 VAL A O 1
ATOM 743 N N . LYS A 1 93 ? 8.726 5.392 9.904 1.00 98.44 93 LYS A N 1
ATOM 744 C CA . LYS A 1 93 ? 9.477 6.103 10.954 1.00 98.44 93 LYS A CA 1
ATOM 745 C C . LYS A 1 93 ? 8.608 7.094 11.729 1.00 98.44 93 LYS A C 1
ATOM 747 O O . LYS A 1 93 ? 8.697 7.148 12.954 1.00 98.44 93 LYS A O 1
ATOM 752 N N . ARG A 1 94 ? 7.748 7.859 11.043 1.00 98.00 94 ARG A N 1
ATOM 753 C CA . ARG A 1 94 ? 6.818 8.807 11.691 1.00 98.00 94 ARG A CA 1
ATOM 754 C C . ARG A 1 94 ? 5.748 8.115 12.537 1.00 98.00 94 ARG A C 1
ATOM 756 O O . ARG A 1 94 ? 5.234 8.723 13.467 1.00 98.00 94 ARG A O 1
ATOM 763 N N . ASN A 1 95 ? 5.443 6.859 12.233 1.00 98.19 95 ASN A N 1
ATOM 764 C CA . ASN A 1 95 ? 4.403 6.060 12.874 1.00 98.19 95 ASN A CA 1
ATOM 765 C C . ASN A 1 95 ? 4.994 4.939 13.749 1.00 98.19 95 ASN A C 1
ATOM 767 O O . ASN A 1 95 ? 4.407 3.870 13.883 1.00 98.19 95 ASN A O 1
ATOM 771 N N . GLY A 1 96 ? 6.171 5.159 14.345 1.00 97.31 96 GLY A N 1
ATOM 772 C CA . GLY A 1 96 ? 6.716 4.267 15.374 1.00 97.31 96 GLY A CA 1
ATOM 773 C C . GLY A 1 96 ? 6.991 2.831 14.913 1.00 97.31 96 GLY A C 1
ATOM 774 O O . GLY A 1 96 ? 6.950 1.922 15.738 1.00 97.31 96 GLY A O 1
ATOM 775 N N . GLY A 1 97 ? 7.257 2.617 13.621 1.00 98.00 97 GLY A N 1
ATOM 776 C CA . GLY A 1 97 ? 7.534 1.291 13.058 1.00 98.00 97 GLY A CA 1
ATOM 777 C C . GLY A 1 97 ? 6.355 0.623 12.343 1.00 98.00 97 GLY A C 1
ATOM 778 O O . GLY A 1 97 ? 6.522 -0.488 11.853 1.00 98.00 97 GLY A O 1
ATOM 779 N N . TYR A 1 98 ? 5.210 1.297 12.227 1.00 98.56 98 TYR A N 1
ATOM 780 C CA . TYR A 1 98 ? 4.038 0.846 11.463 1.00 98.56 98 TYR A CA 1
ATOM 781 C C . TYR A 1 98 ? 3.679 1.859 10.382 1.00 98.56 98 TYR A C 1
ATOM 783 O O . TYR A 1 98 ? 4.124 2.995 10.447 1.00 98.56 98 TYR A O 1
ATOM 791 N N . LEU A 1 99 ? 2.864 1.508 9.392 1.00 98.44 99 LEU A N 1
ATOM 792 C CA . LEU A 1 99 ? 2.492 2.440 8.323 1.00 98.44 99 LEU A CA 1
ATOM 793 C C . LEU A 1 99 ? 1.566 3.573 8.794 1.00 98.44 99 LEU A C 1
ATOM 795 O O . LEU A 1 99 ? 1.689 4.695 8.298 1.00 98.44 99 LEU A O 1
ATOM 799 N N . VAL A 1 100 ? 0.652 3.312 9.737 1.00 98.50 100 VAL A N 1
ATOM 800 C CA . VAL A 1 100 ? -0.324 4.303 10.232 1.00 98.50 100 VAL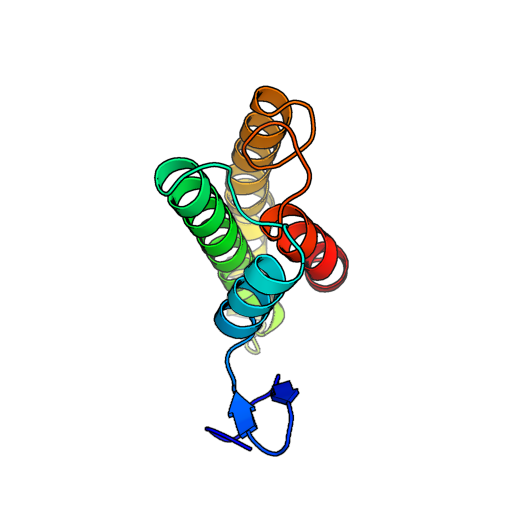 A CA 1
ATOM 801 C C . VAL A 1 100 ? -0.631 4.090 11.716 1.00 98.50 100 VAL A C 1
ATOM 803 O O . VAL A 1 100 ? -0.755 2.962 12.185 1.00 98.50 100 VAL A O 1
ATOM 806 N N . GLY A 1 101 ? -0.789 5.185 12.464 1.00 96.94 101 GLY A N 1
ATOM 807 C CA . GLY A 1 101 ? -1.400 5.178 13.798 1.00 96.94 101 GLY A CA 1
ATOM 808 C C . GLY A 1 101 ? -0.533 4.594 14.918 1.00 96.94 101 GLY A C 1
ATOM 809 O O . GLY A 1 101 ? -1.034 4.369 16.019 1.00 96.94 101 GLY A O 1
ATOM 810 N N . GLY A 1 102 ? 0.755 4.330 14.672 1.00 98.19 102 GLY A N 1
ATOM 811 C CA . GLY A 1 102 ? 1.658 3.812 15.707 1.00 98.19 102 GLY A CA 1
ATOM 812 C C . GLY A 1 102 ? 1.384 2.370 16.139 1.00 98.19 102 GLY A C 1
ATOM 813 O O . GLY A 1 102 ? 1.858 1.957 17.197 1.00 98.19 102 GLY A O 1
ATOM 814 N N . LYS A 1 103 ? 0.591 1.616 15.372 1.00 98.12 103 LYS A N 1
ATOM 815 C CA . LYS A 1 103 ? 0.136 0.265 15.718 1.00 98.12 103 LYS A CA 1
ATOM 816 C C . LYS A 1 103 ? -0.000 -0.603 14.471 1.00 98.12 103 LYS A C 1
ATOM 818 O O . LYS A 1 103 ? -0.127 -0.082 13.369 1.00 98.12 103 LYS A O 1
ATOM 823 N N . LEU A 1 104 ? -0.064 -1.919 14.667 1.00 98.62 104 LEU A N 1
ATOM 824 C CA . LEU A 1 104 ? -0.317 -2.863 13.582 1.00 98.62 104 LEU A CA 1
ATOM 825 C C . LEU A 1 104 ? -1.691 -2.618 12.943 1.00 98.62 104 LEU A C 1
ATOM 827 O O . LEU A 1 104 ? -2.719 -2.615 13.624 1.00 98.62 104 LEU A O 1
ATOM 831 N N . THR A 1 105 ? -1.696 -2.481 11.622 1.00 98.81 105 THR A N 1
ATOM 832 C CA . THR A 1 105 ? -2.888 -2.367 10.781 1.00 98.81 105 THR A CA 1
ATOM 833 C C . THR A 1 105 ? -2.802 -3.340 9.610 1.00 98.81 105 THR A C 1
ATOM 835 O O . THR A 1 105 ? -1.790 -4.004 9.376 1.00 98.81 105 THR A O 1
ATOM 838 N N . TRP A 1 106 ? -3.872 -3.429 8.826 1.00 98.69 106 TRP A N 1
ATOM 839 C CA . TRP A 1 106 ? -3.848 -4.265 7.631 1.00 98.69 106 TRP A CA 1
ATOM 840 C C . TRP A 1 106 ? -2.950 -3.720 6.509 1.00 98.69 106 TRP A C 1
ATOM 842 O O . TRP A 1 106 ? -2.545 -4.512 5.660 1.00 98.69 106 TRP A O 1
ATOM 852 N N . ALA A 1 107 ? -2.570 -2.433 6.521 1.00 98.62 107 ALA A N 1
ATOM 853 C CA . ALA A 1 107 ? -1.575 -1.910 5.579 1.00 98.62 107 ALA A CA 1
ATOM 854 C C . ALA A 1 107 ? -0.212 -2.589 5.760 1.00 98.62 107 ALA A C 1
ATOM 856 O O . ALA A 1 107 ? 0.426 -2.956 4.775 1.00 98.62 107 ALA A O 1
ATOM 857 N N . ASP A 1 108 ? 0.199 -2.825 7.009 1.00 98.62 108 ASP A N 1
ATOM 858 C CA . ASP A 1 108 ? 1.465 -3.494 7.326 1.00 98.62 108 ASP A CA 1
ATOM 859 C C . ASP A 1 108 ? 1.465 -4.939 6.814 1.00 98.62 108 ASP A C 1
ATOM 861 O O . ASP A 1 108 ? 2.435 -5.399 6.212 1.00 98.62 108 ASP A O 1
ATOM 865 N N . LEU A 1 109 ? 0.340 -5.642 6.990 1.00 98.25 109 LEU A N 1
ATOM 866 C CA . LEU A 1 109 ? 0.174 -7.006 6.489 1.00 98.25 109 LEU A CA 1
ATOM 867 C C . LEU A 1 109 ? 0.213 -7.062 4.959 1.00 98.25 109 LEU A C 1
ATOM 869 O O . LEU A 1 109 ? 0.853 -7.953 4.408 1.00 98.25 109 LEU A O 1
ATOM 873 N N . VAL A 1 110 ? -0.442 -6.117 4.273 1.00 98.00 110 VAL A N 1
ATOM 874 C CA . VAL A 1 110 ? -0.387 -6.020 2.805 1.00 98.00 110 VAL A CA 1
ATOM 875 C C . VAL A 1 110 ? 1.041 -5.763 2.337 1.00 98.00 110 VAL A C 1
ATOM 877 O O . VAL A 1 110 ? 1.498 -6.430 1.411 1.00 98.00 110 VAL A O 1
ATOM 880 N N . PHE A 1 111 ? 1.746 -4.825 2.975 1.00 97.06 111 PHE A N 1
ATOM 881 C CA . PHE A 1 111 ? 3.123 -4.500 2.622 1.00 97.06 111 PHE A CA 1
ATOM 882 C C . PHE A 1 111 ? 4.028 -5.726 2.742 1.00 97.06 111 PHE A C 1
ATOM 884 O O . PHE A 1 111 ? 4.641 -6.127 1.755 1.00 97.06 111 PHE A O 1
ATOM 891 N N . VAL A 1 112 ? 4.050 -6.366 3.916 1.00 95.81 112 VAL A N 1
ATOM 892 C CA . VAL A 1 112 ? 4.922 -7.518 4.187 1.00 95.81 112 VAL A CA 1
ATOM 893 C C . VAL A 1 112 ? 4.568 -8.714 3.304 1.00 95.81 112 VAL A C 1
ATOM 895 O O . VAL A 1 112 ? 5.468 -9.334 2.747 1.00 95.81 112 VAL A O 1
ATOM 898 N N . ALA A 1 113 ? 3.280 -9.015 3.110 1.00 95.06 113 ALA A N 1
ATOM 899 C CA . ALA A 1 113 ? 2.856 -10.135 2.267 1.00 95.06 113 ALA A CA 1
ATOM 900 C C . ALA A 1 113 ? 3.240 -9.960 0.789 1.00 95.06 113 ALA A C 1
ATOM 902 O O . ALA A 1 113 ? 3.360 -10.948 0.066 1.00 95.06 113 ALA A O 1
ATOM 903 N N . LEU A 1 114 ? 3.419 -8.719 0.326 1.00 93.56 114 LEU A N 1
ATOM 904 C CA . LEU A 1 114 ? 3.871 -8.442 -1.032 1.00 93.56 114 LEU A CA 1
ATOM 905 C C . LEU A 1 114 ? 5.396 -8.457 -1.170 1.00 93.56 114 LEU A C 1
ATOM 907 O O . LEU A 1 114 ? 5.854 -8.634 -2.291 1.00 93.56 114 LEU A O 1
ATOM 911 N N . LEU A 1 115 ? 6.187 -8.326 -0.099 1.00 88.62 115 LEU A N 1
ATOM 912 C CA . LEU A 1 115 ? 7.654 -8.264 -0.204 1.00 88.62 115 LEU A CA 1
ATOM 913 C C . LEU A 1 115 ? 8.247 -9.472 -0.939 1.00 88.62 115 LEU A C 1
ATOM 915 O O . LEU A 1 115 ? 9.030 -9.285 -1.865 1.00 88.62 115 LEU A O 1
ATOM 919 N N . ASP A 1 116 ? 7.815 -10.688 -0.602 1.00 85.94 116 ASP A N 1
ATOM 920 C CA . ASP A 1 116 ? 8.300 -11.912 -1.258 1.00 85.94 116 ASP A CA 1
ATOM 921 C C . ASP A 1 116 ? 7.906 -11.994 -2.737 1.00 85.94 116 ASP A C 1
ATOM 923 O O . ASP A 1 116 ? 8.602 -12.612 -3.533 1.00 85.94 116 ASP A O 1
ATOM 927 N N . TYR A 1 117 ? 6.788 -11.371 -3.111 1.00 85.56 117 TYR A N 1
ATOM 928 C CA . TYR A 1 117 ? 6.345 -11.286 -4.501 1.00 85.56 117 TYR A CA 1
ATOM 929 C C . TYR A 1 117 ? 7.101 -10.209 -5.298 1.00 85.56 117 TYR A C 1
ATOM 931 O O . TYR A 1 117 ? 7.148 -10.273 -6.526 1.00 85.56 117 TYR A O 1
ATOM 939 N N . LEU A 1 118 ? 7.640 -9.196 -4.614 1.00 79.38 118 LEU A N 1
ATOM 940 C CA . LEU A 1 118 ? 8.371 -8.084 -5.223 1.00 79.38 118 LEU A CA 1
ATOM 941 C C . LEU A 1 118 ? 9.887 -8.330 -5.334 1.00 79.38 118 LEU A C 1
ATOM 943 O O . LEU A 1 118 ? 10.543 -7.565 -6.044 1.00 79.38 118 LEU A O 1
ATOM 947 N N . ASN A 1 119 ? 10.417 -9.351 -4.649 1.00 65.50 119 ASN A N 1
ATOM 948 C CA . ASN A 1 119 ? 11.802 -9.837 -4.758 1.00 65.50 119 ASN A CA 1
ATOM 949 C C . ASN A 1 119 ? 12.018 -10.693 -6.014 1.00 65.50 119 ASN A C 1
ATOM 951 O O . ASN A 1 119 ? 13.127 -10.600 -6.586 1.00 65.50 119 ASN A O 1
#

InterPro domains:
  IPR004045 Glutathione S-transferase, N-terminal [PF02798] (2-27)
  IPR004045 Glutathione S-transferase, N-terminal [PS50404] (1-34)
  IPR004046 Glutathione S-transferase, C-terminal [PF14497] (51-119)
  IPR010987 Glutathione S-transferase, C-terminal-like [PS50405] (36-119)
  IPR036249 Thioredoxin-like superfamily [SSF52833] (1-31)
  IPR036282 Glutathione S-transferase, C-terminal domain superfamily [SSF47616] (32-118)
  IPR040079 Glutathione transferase family [SFLDS00019] (1-118)
  IPR050213 Glutathione S-transferase superfamily [PTHR11571] (1-118)